Protein AF-A0A8H3YDI9-F1 (afdb_monomer_lite)

Foldseek 3Di:
DDDDDDDDDDDPPDPQDPVNVVVVVVVVLVVLVVQLVLLCVDPVSVVVLVCQVVVHDDAQWHADPSRWIWGFDDDPPDPHTDTATEGHPDPGLVVLLVVLLVVVCVVPVPDDDDLVRSLVSSCVVRVVHHDDVCSSVVSSVSSPVVVVVPD

Organism: NCBI:txid104408

Sequence (151 aa):
MNSAVTRTEGYFSGPYSQADVVSTVCSLAAEQHSWTEAYQNGQSTRDLLRRLLDGHKCDPYVLSEDGLLYAYVPEPDSDLEVSRLVPPEGRIRRQLLLDAKRQLRVSTSAVRLSVVELAKRMMDSLSANYWWIGMEKDILSMARQDDEVLS

Structure (mmCIF, N/CA/C/O backbone):
data_AF-A0A8H3YDI9-F1
#
_entry.id   AF-A0A8H3YDI9-F1
#
loop_
_atom_site.group_PDB
_atom_site.id
_atom_site.type_symbol
_atom_site.label_atom_id
_atom_site.label_alt_id
_atom_site.label_comp_id
_atom_site.label_asym_id
_atom_site.label_entity_id
_atom_site.label_seq_id
_atom_site.pdbx_PDB_ins_code
_atom_site.Cartn_x
_atom_site.Cartn_y
_atom_site.Cartn_z
_atom_site.occupancy
_atom_site.B_iso_or_equiv
_atom_site.auth_seq_id
_atom_site.auth_comp_id
_atom_site.auth_asym_id
_atom_site.auth_atom_id
_atom_site.pdbx_PDB_model_num
ATOM 1 N N . MET A 1 1 ? 5.626 29.641 51.960 1.00 39.66 1 MET A N 1
ATOM 2 C CA . MET A 1 1 ? 5.951 28.470 51.122 1.00 39.66 1 MET A CA 1
ATOM 3 C C . MET A 1 1 ? 5.064 28.533 49.893 1.00 39.66 1 MET A C 1
ATOM 5 O O . MET A 1 1 ? 3.889 28.252 50.024 1.00 39.66 1 MET A O 1
ATOM 9 N N . ASN A 1 2 ? 5.598 29.000 48.765 1.00 34.50 2 ASN A N 1
ATOM 10 C CA . ASN A 1 2 ? 4.950 28.980 47.451 1.00 34.50 2 ASN A CA 1
ATOM 11 C C . ASN A 1 2 ? 6.081 28.854 46.425 1.00 34.50 2 ASN A C 1
ATOM 13 O O . ASN A 1 2 ? 6.742 29.842 46.116 1.00 34.50 2 ASN A O 1
ATOM 17 N N . SER A 1 3 ? 6.346 27.632 45.966 1.00 36.91 3 SER A N 1
ATOM 18 C CA . SER A 1 3 ? 7.268 27.376 44.859 1.00 36.91 3 SER A CA 1
ATOM 19 C C . SER A 1 3 ? 6.440 27.286 43.585 1.00 36.91 3 SER A C 1
ATOM 21 O O . SER A 1 3 ? 5.763 26.288 43.348 1.00 36.91 3 SER A O 1
ATOM 23 N N . ALA A 1 4 ? 6.454 28.358 42.796 1.00 40.75 4 ALA A N 1
ATOM 24 C CA . ALA A 1 4 ? 5.913 28.355 41.447 1.00 40.75 4 ALA A CA 1
ATOM 25 C C . ALA A 1 4 ? 6.897 27.614 40.532 1.00 40.75 4 ALA A C 1
ATOM 27 O O . ALA A 1 4 ? 8.061 27.991 40.415 1.00 40.75 4 ALA A O 1
ATOM 28 N N . VAL A 1 5 ? 6.413 26.534 39.923 1.00 41.56 5 VAL A N 1
ATOM 29 C CA . VAL A 1 5 ? 7.115 25.740 38.913 1.00 41.56 5 VAL A CA 1
ATOM 30 C C . VAL A 1 5 ? 7.278 26.587 37.653 1.00 41.56 5 VAL A C 1
ATOM 32 O O . VAL A 1 5 ? 6.301 26.956 37.002 1.00 41.56 5 VAL A O 1
ATOM 35 N N . THR A 1 6 ? 8.522 26.906 37.314 1.00 44.97 6 THR A N 1
ATOM 36 C CA . THR A 1 6 ? 8.903 27.554 36.060 1.00 44.97 6 THR A CA 1
ATOM 37 C C . THR A 1 6 ? 8.713 26.568 34.910 1.00 44.97 6 THR A C 1
ATOM 39 O O . THR A 1 6 ? 9.401 25.553 34.816 1.00 44.97 6 THR A O 1
ATOM 42 N N . ARG A 1 7 ? 7.758 26.873 34.029 1.00 36.91 7 ARG A N 1
ATOM 43 C CA . ARG A 1 7 ? 7.497 26.169 32.771 1.00 36.91 7 ARG A CA 1
ATOM 44 C C . ARG A 1 7 ? 8.693 26.385 31.839 1.00 36.91 7 ARG A C 1
ATOM 46 O O . ARG A 1 7 ? 8.909 27.494 31.362 1.00 36.91 7 ARG A O 1
ATOM 53 N N . THR A 1 8 ? 9.501 25.352 31.631 1.00 42.88 8 THR A N 1
ATOM 54 C CA . THR A 1 8 ? 10.616 25.388 30.680 1.00 42.88 8 THR A CA 1
ATOM 55 C C . THR A 1 8 ? 10.063 25.101 29.286 1.00 42.88 8 THR A C 1
ATOM 57 O O . THR A 1 8 ? 9.750 23.960 28.958 1.00 42.88 8 THR A O 1
ATOM 60 N N . GLU A 1 9 ? 9.892 26.144 28.476 1.00 41.72 9 GLU A N 1
ATOM 61 C CA . GLU A 1 9 ? 9.706 25.997 27.034 1.00 41.72 9 GLU A CA 1
ATOM 62 C C . GLU A 1 9 ? 11.043 25.559 26.428 1.00 41.72 9 GLU A C 1
ATOM 64 O O . GLU A 1 9 ? 12.003 26.328 26.353 1.00 41.72 9 GLU A O 1
ATOM 69 N N . GLY A 1 10 ? 11.130 24.279 26.068 1.00 38.00 10 GLY A N 1
ATOM 70 C CA . GLY A 1 10 ? 12.260 23.728 25.334 1.00 38.00 10 GLY A CA 1
ATOM 71 C C . GLY A 1 10 ? 12.260 24.262 23.906 1.00 38.00 10 GLY A C 1
ATOM 72 O O . GLY A 1 10 ? 11.487 23.804 23.069 1.00 38.00 10 GLY A O 1
ATOM 73 N N . TYR A 1 11 ? 13.137 25.228 23.647 1.00 39.78 11 TYR A N 1
ATOM 74 C CA . TYR A 1 11 ? 13.528 25.667 22.311 1.00 39.78 11 TYR A CA 1
ATOM 75 C C . TYR A 1 11 ? 14.091 24.476 21.518 1.00 39.78 11 TYR A C 1
ATOM 77 O O . TYR A 1 11 ? 15.166 23.961 21.828 1.00 39.78 11 TYR A O 1
ATOM 85 N N . PHE A 1 12 ? 13.376 24.051 20.475 1.00 39.88 12 PHE A N 1
ATOM 86 C CA . PHE A 1 12 ? 13.925 23.193 19.427 1.00 39.88 12 PHE A CA 1
ATOM 87 C C . PHE A 1 12 ? 14.866 24.039 18.555 1.00 39.88 12 PHE A C 1
ATOM 89 O O . PHE A 1 12 ? 14.436 24.735 17.641 1.00 39.88 12 PHE A O 1
ATOM 96 N N . SER A 1 13 ? 16.162 23.996 18.861 1.00 45.03 13 SER A N 1
ATOM 97 C CA . SER A 1 13 ? 17.222 24.573 18.028 1.00 45.03 13 SER A CA 1
ATOM 98 C C . SER A 1 13 ? 17.696 23.534 17.009 1.00 45.03 13 SER A C 1
ATOM 100 O O . SER A 1 13 ? 18.638 22.785 17.253 1.00 45.03 13 SER A O 1
ATOM 102 N N . GLY A 1 14 ? 17.023 23.484 15.863 1.00 46.25 14 GLY A N 1
ATOM 103 C CA . GLY A 1 14 ? 17.451 22.790 14.645 1.00 46.25 14 GLY A CA 1
ATOM 104 C C . GLY A 1 14 ? 17.055 23.631 13.425 1.00 46.25 14 GLY A C 1
ATOM 105 O O . GLY A 1 14 ? 16.193 24.495 13.560 1.00 46.25 14 GLY A O 1
ATOM 106 N N . PRO A 1 15 ? 17.651 23.432 12.237 1.00 42.28 15 PRO A N 1
ATOM 107 C CA . PRO A 1 15 ? 17.488 24.335 11.088 1.00 42.28 15 PRO A CA 1
ATOM 108 C C . PRO A 1 15 ? 16.104 24.279 10.413 1.00 42.28 15 PRO A C 1
ATOM 110 O O . PRO A 1 15 ? 15.939 24.819 9.325 1.00 42.28 15 PRO A O 1
ATOM 113 N N . TYR A 1 16 ? 15.113 23.636 11.029 1.00 42.94 16 TYR A N 1
ATOM 114 C CA . TYR A 1 16 ? 13.756 23.566 10.505 1.00 42.94 16 TYR A CA 1
ATOM 115 C C . TYR A 1 16 ? 12.973 24.771 11.010 1.00 42.94 16 TYR A C 1
ATOM 117 O O . TYR A 1 16 ? 12.748 24.917 12.213 1.00 42.94 16 TYR A O 1
ATOM 125 N N . SER A 1 17 ? 12.575 25.652 10.092 1.00 48.41 17 SER A N 1
ATOM 126 C CA . SER A 1 17 ? 11.704 26.769 10.436 1.00 48.41 17 SER A CA 1
ATOM 127 C C . SER A 1 17 ? 10.403 26.215 11.011 1.00 48.41 17 SER A C 1
ATOM 129 O O . SER A 1 17 ? 9.881 25.201 10.548 1.00 48.41 17 SER A O 1
ATOM 131 N N . GLN A 1 18 ? 9.831 26.893 12.002 1.00 43.03 18 GLN A N 1
ATOM 132 C CA . GLN A 1 18 ? 8.515 26.552 12.548 1.00 43.03 18 GLN A CA 1
ATOM 133 C C . GLN A 1 18 ? 7.445 26.464 11.439 1.00 43.03 18 GLN A C 1
ATOM 135 O O . GLN A 1 18 ? 6.513 25.671 11.541 1.00 43.03 18 GLN A O 1
ATOM 140 N N . ALA A 1 19 ? 7.621 27.210 10.342 1.00 46.78 19 ALA A N 1
ATOM 141 C CA . ALA A 1 19 ? 6.793 27.122 9.142 1.00 46.78 19 ALA A CA 1
ATOM 142 C C . ALA A 1 19 ? 6.952 25.792 8.379 1.00 46.78 19 ALA A C 1
ATOM 144 O O . ALA A 1 19 ? 5.960 25.279 7.871 1.00 46.78 19 ALA A O 1
ATOM 145 N N . ASP A 1 20 ? 8.152 25.205 8.339 1.00 41.91 20 ASP A N 1
ATOM 146 C CA . ASP A 1 20 ? 8.407 23.916 7.680 1.00 41.91 20 ASP A CA 1
ATOM 147 C C . ASP A 1 20 ? 7.775 22.768 8.470 1.00 41.91 20 ASP A C 1
ATOM 149 O O . ASP A 1 20 ? 7.164 21.871 7.888 1.00 41.91 20 ASP A O 1
ATOM 153 N N . VAL A 1 21 ? 7.850 22.827 9.806 1.00 46.59 21 VAL A N 1
ATOM 154 C CA . VAL A 1 21 ? 7.200 21.851 10.695 1.00 46.59 21 VAL A CA 1
ATOM 155 C C . VAL A 1 21 ? 5.681 21.941 10.560 1.00 46.59 21 VAL A C 1
ATOM 157 O O . VAL A 1 21 ? 5.026 20.924 10.363 1.00 46.59 21 VAL A O 1
ATOM 160 N N . VAL A 1 22 ? 5.111 23.149 10.593 1.00 42.28 22 VAL A N 1
ATOM 161 C CA . VAL A 1 22 ? 3.660 23.351 10.441 1.00 42.28 22 VAL A CA 1
ATOM 162 C C . VAL A 1 22 ? 3.186 22.955 9.040 1.00 42.28 22 VAL A C 1
ATOM 164 O O . VAL A 1 22 ? 2.179 22.265 8.922 1.00 42.28 22 VAL A O 1
ATOM 167 N N . SER A 1 23 ? 3.923 23.309 7.984 1.00 44.66 23 SER A N 1
ATOM 168 C CA . SER A 1 23 ? 3.589 22.922 6.607 1.00 44.66 23 SER A CA 1
ATOM 169 C C . SER A 1 23 ? 3.623 21.405 6.419 1.00 44.66 23 SER A C 1
ATOM 171 O O . SER A 1 23 ? 2.720 20.852 5.797 1.00 44.66 23 SER A O 1
ATOM 173 N N . THR A 1 24 ? 4.627 20.733 6.988 1.00 44.69 24 THR A N 1
ATOM 174 C CA . THR A 1 24 ? 4.774 19.271 6.920 1.00 44.69 24 THR A CA 1
ATOM 175 C C . THR A 1 24 ? 3.669 18.566 7.711 1.00 44.69 24 THR A C 1
ATOM 177 O O . THR A 1 24 ? 3.046 17.629 7.217 1.00 44.69 24 THR A O 1
ATOM 180 N N . VAL A 1 25 ? 3.347 19.048 8.916 1.00 44.81 25 VAL A N 1
ATOM 181 C CA . VAL A 1 25 ? 2.255 18.497 9.737 1.00 44.81 25 VAL A CA 1
ATOM 182 C C . VAL A 1 25 ? 0.894 18.705 9.062 1.00 44.81 25 VAL A C 1
ATOM 184 O O . VAL A 1 25 ? 0.079 17.786 9.028 1.00 44.81 25 VAL A O 1
ATOM 187 N N . CYS A 1 26 ? 0.655 19.869 8.451 1.00 40.59 26 CYS A N 1
ATOM 188 C CA . CYS A 1 26 ? -0.569 20.128 7.694 1.00 40.59 26 CYS A CA 1
ATOM 189 C C . CYS A 1 26 ? -0.672 19.277 6.419 1.00 40.59 26 CYS A C 1
ATOM 191 O O . CYS A 1 26 ? -1.773 18.836 6.090 1.00 40.59 26 CYS A O 1
ATOM 193 N N . SER A 1 27 ? 0.435 19.008 5.714 1.00 52.81 27 SER A N 1
ATOM 194 C CA . SER A 1 27 ? 0.419 18.134 4.532 1.00 52.81 27 SER A CA 1
ATOM 195 C C . SER A 1 27 ? 0.164 16.672 4.896 1.00 52.81 27 SER A C 1
ATOM 197 O O . SER A 1 27 ? -0.636 16.019 4.233 1.00 52.81 27 SER A O 1
ATOM 199 N N . LEU A 1 28 ? 0.764 16.184 5.989 1.00 56.50 28 LEU A N 1
ATOM 200 C CA . LEU A 1 28 ? 0.517 14.835 6.511 1.00 56.50 28 LEU A CA 1
ATOM 201 C C . LEU A 1 28 ? -0.942 14.662 6.949 1.00 56.50 28 LEU A C 1
ATOM 203 O O . LEU A 1 28 ? -1.575 13.676 6.585 1.00 56.50 28 LEU A O 1
ATOM 207 N N . ALA A 1 29 ? -1.510 15.650 7.646 1.00 60.97 29 ALA A N 1
ATOM 208 C CA . ALA A 1 29 ? -2.913 15.623 8.055 1.00 60.97 29 ALA A CA 1
ATOM 209 C C . ALA A 1 29 ? -3.882 15.673 6.858 1.00 60.97 29 ALA A C 1
ATOM 211 O O . ALA A 1 29 ? -4.911 14.997 6.867 1.00 60.97 29 ALA A O 1
ATOM 212 N N . ALA A 1 30 ? -3.562 16.443 5.812 1.00 61.00 30 ALA A N 1
ATOM 213 C CA . ALA A 1 30 ? -4.379 16.521 4.601 1.00 61.00 30 ALA A CA 1
ATOM 214 C C . ALA A 1 30 ? -4.340 15.218 3.785 1.00 61.00 30 ALA A C 1
ATOM 216 O O . ALA A 1 30 ? -5.376 14.760 3.295 1.00 61.00 30 ALA A O 1
ATOM 217 N N . GLU A 1 31 ? -3.167 14.592 3.662 1.00 67.19 31 GLU A N 1
ATOM 218 C CA . GLU A 1 31 ? -3.040 13.278 3.029 1.00 67.19 31 GLU A CA 1
ATOM 219 C C . GLU A 1 31 ? -3.762 12.203 3.840 1.00 67.19 31 GLU A C 1
ATOM 221 O O . GLU A 1 31 ? -4.550 11.447 3.275 1.00 67.19 31 GLU A O 1
ATOM 226 N N . GLN A 1 32 ? -3.598 12.191 5.161 1.00 70.12 32 GLN A N 1
ATOM 227 C CA . GLN A 1 32 ? -4.321 11.282 6.047 1.00 70.12 32 GLN A CA 1
ATOM 228 C C . GLN A 1 32 ? -5.840 11.446 5.908 1.00 70.12 32 GLN A C 1
ATOM 230 O O . GLN A 1 32 ? -6.549 10.454 5.764 1.00 70.12 32 GLN A O 1
ATOM 235 N N . HIS A 1 33 ? -6.346 12.682 5.863 1.00 74.50 33 HIS A N 1
ATOM 236 C CA . HIS A 1 33 ? -7.771 12.942 5.660 1.00 74.50 33 HIS A CA 1
ATOM 237 C C . HIS A 1 33 ? -8.270 12.396 4.314 1.00 74.50 33 HIS A C 1
ATOM 239 O O . HIS A 1 33 ? -9.273 11.686 4.270 1.00 74.50 33 HIS A O 1
ATOM 245 N N . SER A 1 34 ? -7.521 12.640 3.234 1.00 77.88 34 SER A N 1
ATOM 246 C CA . SER A 1 34 ? -7.811 12.112 1.893 1.00 77.88 34 SER A CA 1
ATOM 247 C C . SER A 1 34 ? -7.856 10.578 1.863 1.00 77.88 34 SER A C 1
ATOM 249 O O . SER A 1 34 ? -8.714 9.983 1.207 1.00 77.88 34 SER A O 1
ATOM 251 N N . TRP A 1 35 ? -6.968 9.913 2.607 1.00 80.88 35 TRP A N 1
ATOM 252 C CA . TRP A 1 35 ? -6.962 8.454 2.728 1.00 80.88 35 TRP A CA 1
ATOM 253 C C . TRP A 1 35 ? -8.171 7.942 3.508 1.00 80.88 35 TRP A C 1
ATOM 255 O O . TRP A 1 35 ? -8.843 7.015 3.050 1.00 80.88 35 TRP A O 1
ATOM 265 N N . THR A 1 36 ? -8.488 8.573 4.639 1.00 77.62 36 THR A N 1
ATOM 266 C CA . THR A 1 36 ? -9.642 8.213 5.467 1.00 77.62 36 THR A CA 1
ATOM 267 C C . THR A 1 36 ? -10.957 8.377 4.708 1.00 77.62 36 THR A C 1
ATOM 269 O O . THR A 1 36 ? -11.803 7.482 4.747 1.00 77.62 36 THR A O 1
ATOM 272 N N . GLU A 1 37 ? -11.120 9.463 3.949 1.00 81.38 37 GLU A N 1
ATOM 273 C CA . GLU A 1 37 ? -12.273 9.648 3.059 1.00 81.38 37 GLU A CA 1
ATOM 274 C C . GLU A 1 37 ? -12.321 8.583 1.956 1.00 81.38 37 GLU A C 1
ATOM 276 O O . GLU A 1 37 ? -13.372 7.996 1.683 1.00 81.38 37 GLU A O 1
ATOM 281 N N . ALA A 1 38 ? -11.184 8.283 1.327 1.00 79.88 38 ALA A N 1
ATOM 282 C CA . ALA A 1 38 ? -11.124 7.296 0.259 1.00 79.88 38 ALA A CA 1
ATOM 283 C C . ALA A 1 38 ? -11.479 5.879 0.736 1.00 79.88 38 ALA A C 1
ATOM 285 O O . ALA A 1 38 ? -12.123 5.138 -0.012 1.00 79.88 38 ALA A O 1
ATOM 286 N N . TYR A 1 39 ? -11.144 5.502 1.976 1.00 81.25 39 TYR A N 1
ATOM 287 C CA . TYR A 1 39 ? -11.580 4.218 2.532 1.00 81.25 39 TYR A CA 1
ATOM 288 C C . TYR A 1 39 ? -13.103 4.084 2.597 1.00 81.25 39 TYR A C 1
ATOM 290 O O . TYR A 1 39 ? -13.629 2.993 2.384 1.00 81.25 39 TYR A O 1
ATOM 298 N N . GLN A 1 40 ? -13.821 5.179 2.858 1.00 74.25 40 GLN A N 1
ATOM 299 C CA . GLN A 1 40 ? -15.284 5.169 2.955 1.00 74.25 40 GLN A CA 1
ATOM 300 C C . GLN A 1 40 ? -15.969 5.006 1.593 1.00 74.25 40 GLN A C 1
ATOM 302 O O . GLN A 1 40 ? -17.124 4.577 1.534 1.00 74.25 40 GLN A O 1
ATOM 307 N N . ASN A 1 41 ? -15.258 5.323 0.509 1.00 77.31 41 ASN A N 1
ATOM 308 C CA . ASN A 1 41 ? -15.751 5.212 -0.862 1.00 77.31 41 ASN A CA 1
ATOM 309 C C . ASN A 1 41 ? -15.537 3.813 -1.468 1.00 77.31 41 ASN A C 1
ATOM 311 O O . ASN A 1 41 ? -16.203 3.462 -2.442 1.00 77.31 41 ASN A O 1
ATOM 315 N N . GLY A 1 42 ? -14.635 3.002 -0.907 1.00 71.88 42 GLY A N 1
ATOM 316 C CA . GLY A 1 42 ? -14.433 1.612 -1.315 1.00 71.88 42 GLY A CA 1
ATOM 317 C C . GLY A 1 42 ? -15.357 0.671 -0.547 1.00 71.88 42 GLY A C 1
ATOM 318 O O . GLY A 1 42 ? -15.208 0.534 0.662 1.00 71.88 42 GLY A O 1
ATOM 319 N N . GLN A 1 43 ? -16.285 -0.011 -1.228 1.00 70.12 43 GLN A N 1
ATOM 320 C CA . GLN A 1 43 ? -17.262 -0.893 -0.569 1.00 70.12 43 GLN A CA 1
ATOM 321 C C . GLN A 1 43 ? -16.585 -1.967 0.303 1.00 70.12 43 GLN A C 1
ATOM 323 O O . GLN A 1 43 ? -16.927 -2.116 1.474 1.00 70.12 43 GLN A O 1
ATOM 328 N N . SER A 1 44 ? -15.574 -2.654 -0.239 1.00 74.12 44 SER A N 1
ATOM 329 C CA . SER A 1 44 ? -14.822 -3.700 0.466 1.00 74.12 44 SER A CA 1
ATOM 330 C C . SER A 1 44 ? -14.109 -3.164 1.711 1.00 74.12 44 SER A C 1
ATOM 332 O O . SER A 1 44 ? -14.137 -3.788 2.771 1.00 74.12 44 SER A O 1
ATOM 334 N N . THR A 1 45 ? -13.497 -1.981 1.607 1.00 77.62 45 THR A N 1
ATOM 335 C CA . THR A 1 45 ? -12.764 -1.375 2.723 1.00 77.62 45 THR A CA 1
ATOM 336 C C . THR A 1 45 ? -13.701 -0.791 3.773 1.00 77.62 45 THR A C 1
ATOM 338 O O . THR A 1 45 ? -13.416 -0.880 4.962 1.00 77.62 45 THR A O 1
ATOM 341 N N . ARG A 1 46 ? -14.854 -0.260 3.363 1.00 79.25 46 ARG A N 1
ATOM 342 C CA . ARG A 1 46 ? -15.884 0.257 4.267 1.00 79.25 46 ARG A CA 1
ATOM 343 C C . ARG A 1 46 ? -16.462 -0.835 5.160 1.00 79.25 46 ARG A C 1
ATOM 345 O O . ARG A 1 46 ? -16.617 -0.619 6.360 1.00 79.25 46 ARG A O 1
ATOM 352 N N . ASP A 1 47 ? -16.761 -2.002 4.593 1.00 81.44 47 ASP A N 1
ATOM 353 C CA . ASP A 1 47 ? -17.271 -3.138 5.363 1.00 81.44 47 ASP A CA 1
ATOM 354 C C . ASP A 1 47 ? -16.230 -3.670 6.357 1.00 81.44 47 ASP A C 1
ATOM 356 O O . ASP A 1 47 ? -16.572 -3.968 7.503 1.00 81.44 47 ASP A O 1
ATOM 360 N N . LEU A 1 48 ? -14.957 -3.715 5.955 1.00 83.69 48 LEU A N 1
ATOM 361 C CA . LEU A 1 48 ? -13.846 -4.052 6.844 1.00 83.69 48 LEU A CA 1
ATOM 362 C C . LEU A 1 48 ? -13.695 -3.034 7.985 1.00 83.69 48 LEU A C 1
ATOM 364 O O . LEU A 1 48 ? -13.626 -3.429 9.147 1.00 83.69 48 LEU A O 1
ATOM 368 N N . LEU A 1 49 ? -13.697 -1.736 7.670 1.00 82.62 49 LEU A N 1
ATOM 369 C CA . LEU A 1 49 ? -13.589 -0.671 8.668 1.00 82.62 49 LEU A CA 1
ATOM 370 C C . LEU A 1 49 ? -14.730 -0.716 9.677 1.00 82.62 49 LEU A C 1
ATOM 372 O O . LEU A 1 49 ? -14.479 -0.613 10.872 1.00 82.62 49 LEU A O 1
ATOM 376 N N . ARG A 1 50 ? -15.972 -0.914 9.220 1.00 83.38 50 ARG A N 1
ATOM 377 C CA . ARG A 1 50 ? -17.124 -1.048 10.117 1.00 83.38 50 ARG A CA 1
ATOM 378 C C . ARG A 1 50 ? -16.919 -2.194 11.105 1.00 83.38 50 ARG A C 1
ATOM 380 O O . ARG A 1 50 ? -17.064 -1.992 12.300 1.00 83.38 50 ARG A O 1
ATOM 387 N N . ARG A 1 51 ? -16.506 -3.369 10.621 1.00 82.81 51 ARG A N 1
ATOM 388 C CA . ARG A 1 51 ? -16.246 -4.526 11.490 1.00 82.81 51 ARG A CA 1
ATOM 389 C C . ARG A 1 51 ? -15.142 -4.248 12.512 1.00 82.81 51 ARG A C 1
ATOM 391 O O . ARG A 1 51 ? -15.294 -4.627 13.668 1.00 82.81 51 ARG A O 1
ATOM 398 N N . LEU A 1 52 ? -14.059 -3.589 12.098 1.00 84.81 52 LEU A N 1
ATOM 399 C CA . LEU A 1 52 ? -12.966 -3.202 12.994 1.00 84.81 52 LEU A CA 1
ATOM 400 C C . LEU A 1 52 ? -13.429 -2.194 14.058 1.00 84.81 52 LEU A C 1
ATOM 402 O O . LEU A 1 52 ? -13.100 -2.356 15.230 1.00 84.81 52 LEU A O 1
ATOM 406 N N . LEU A 1 53 ? -14.234 -1.201 13.670 1.00 82.94 53 LEU A N 1
ATOM 407 C CA . LEU A 1 53 ? -14.819 -0.212 14.583 1.00 82.94 53 LEU A CA 1
ATOM 408 C C . LEU A 1 53 ? -15.812 -0.838 15.572 1.00 82.94 53 LEU A C 1
ATOM 410 O O . LEU A 1 53 ? -15.862 -0.427 16.728 1.00 82.94 53 LEU A O 1
ATOM 414 N N . ASP A 1 54 ? -16.539 -1.870 15.148 1.00 84.19 54 ASP A N 1
ATOM 415 C CA . ASP A 1 54 ? -17.434 -2.666 15.997 1.00 84.19 54 ASP A CA 1
ATOM 416 C C . ASP A 1 54 ? -16.662 -3.634 16.931 1.00 84.19 54 ASP A C 1
ATOM 418 O O . ASP A 1 54 ? -17.264 -4.407 17.678 1.00 84.19 54 ASP A O 1
ATOM 422 N N . GLY A 1 55 ? -15.323 -3.612 16.904 1.00 78.69 55 GLY A N 1
ATOM 423 C CA . GLY A 1 55 ? -14.455 -4.420 17.765 1.00 78.69 55 GLY A CA 1
ATOM 424 C C . GLY A 1 55 ? -14.239 -5.856 17.282 1.00 78.69 55 GLY A C 1
ATOM 425 O O . GLY A 1 55 ? -13.704 -6.686 18.023 1.00 78.69 55 GLY A O 1
ATOM 426 N N . HIS A 1 56 ? -14.635 -6.188 16.049 1.00 82.19 56 HIS A N 1
ATOM 427 C CA . HIS A 1 56 ? -14.364 -7.505 15.485 1.00 82.19 56 HIS A CA 1
ATOM 428 C C . HIS A 1 56 ? -12.898 -7.637 15.072 1.00 82.19 56 HIS A C 1
ATOM 430 O O . HIS A 1 56 ? -12.375 -6.831 14.302 1.00 82.19 56 HIS A O 1
ATOM 436 N N . LYS A 1 57 ? -12.267 -8.741 15.484 1.00 80.12 57 LYS A N 1
ATOM 437 C CA . LYS A 1 57 ? -10.977 -9.157 14.926 1.00 80.12 57 LYS A CA 1
ATOM 438 C C . LYS A 1 57 ? -11.134 -9.475 13.442 1.00 80.12 57 LYS A C 1
ATOM 440 O O . LYS A 1 57 ? -12.007 -10.261 13.062 1.00 80.12 57 LYS A O 1
ATOM 445 N N . CYS A 1 58 ? -10.299 -8.852 12.619 1.00 81.44 58 CYS A N 1
ATOM 446 C CA . CYS A 1 58 ? -10.309 -9.016 11.171 1.00 81.44 58 CYS A CA 1
ATOM 447 C C . CYS A 1 58 ? -8.885 -9.253 10.665 1.00 81.44 58 CYS A C 1
ATOM 449 O O . CYS A 1 58 ? -8.379 -8.444 9.900 1.00 81.44 58 CYS A O 1
ATOM 451 N N . ASP A 1 59 ? -8.241 -10.340 11.089 1.00 82.81 59 ASP A N 1
ATOM 452 C CA . ASP A 1 59 ? -6.860 -10.645 10.695 1.00 82.81 59 ASP A CA 1
ATOM 453 C C . ASP A 1 59 ? -6.723 -10.732 9.155 1.00 82.81 59 ASP A C 1
ATOM 455 O O . ASP A 1 59 ? -7.602 -11.300 8.494 1.00 82.81 59 ASP A O 1
ATOM 459 N N . PRO A 1 60 ? -5.661 -10.160 8.553 1.00 87.19 60 PRO A N 1
ATOM 460 C CA . PRO A 1 60 ? -4.485 -9.555 9.195 1.00 87.19 60 PRO A CA 1
ATOM 461 C C . PRO A 1 60 ? -4.629 -8.059 9.550 1.00 87.19 60 PRO A C 1
ATOM 463 O O . PRO A 1 60 ? -3.633 -7.393 9.825 1.00 87.19 60 PRO A O 1
ATOM 466 N N . TYR A 1 61 ? -5.829 -7.489 9.477 1.00 90.00 61 TYR A N 1
ATOM 467 C CA . TYR A 1 61 ? -6.047 -6.047 9.514 1.00 90.00 61 TYR A CA 1
ATOM 468 C C . TYR A 1 61 ? -6.202 -5.465 10.919 1.00 90.00 61 TYR A C 1
ATOM 470 O O . TYR A 1 61 ? -6.891 -6.016 11.778 1.00 90.00 61 TYR A O 1
ATOM 478 N N . VAL A 1 62 ? -5.651 -4.266 11.096 1.00 89.12 62 VAL A N 1
ATOM 479 C CA . VAL A 1 62 ? -5.826 -3.424 12.281 1.00 89.12 62 VAL A CA 1
ATOM 480 C C . VAL A 1 62 ? -6.094 -1.980 11.862 1.00 89.12 62 VAL A C 1
ATOM 482 O O . VAL A 1 62 ? -5.535 -1.487 10.881 1.00 89.12 62 VAL A O 1
ATOM 485 N N . LEU A 1 63 ? -6.967 -1.299 12.600 1.00 87.19 63 LEU A N 1
ATOM 486 C CA . LEU A 1 63 ? -7.241 0.123 12.424 1.00 87.19 63 LEU A CA 1
ATOM 487 C C . LEU A 1 63 ? -6.451 0.912 13.471 1.00 87.19 63 LEU A C 1
ATOM 489 O O . LEU A 1 63 ? -6.585 0.637 14.663 1.00 87.19 63 LEU A O 1
ATOM 493 N N . SER A 1 64 ? -5.625 1.865 13.038 1.00 85.38 64 SER A N 1
ATOM 494 C CA . SER A 1 64 ? -4.920 2.761 13.958 1.00 8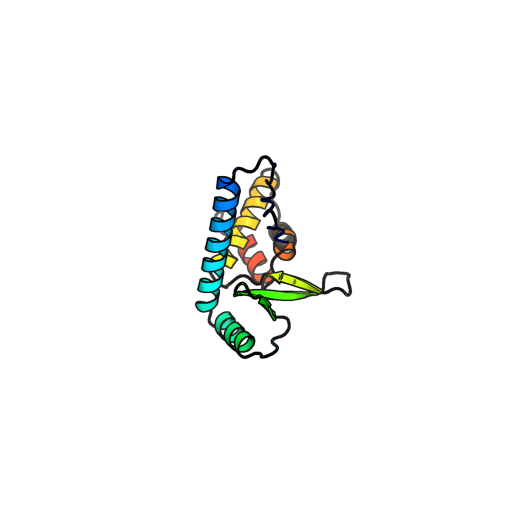5.38 64 SER A CA 1
ATOM 495 C C . SER A 1 64 ? -5.854 3.833 14.529 1.00 85.38 64 SER A C 1
ATOM 497 O O . SER A 1 64 ? -6.904 4.128 13.955 1.00 85.38 64 SER A O 1
ATOM 499 N N . GLU A 1 65 ? -5.445 4.467 1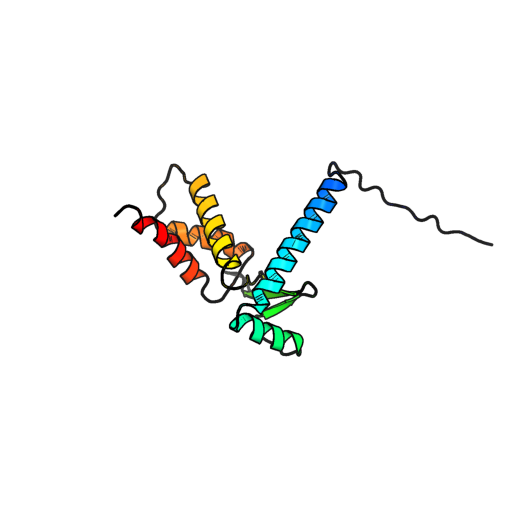5.631 1.00 80.12 65 GLU A N 1
ATOM 500 C CA . GLU A 1 65 ? -6.167 5.605 16.234 1.00 80.12 65 GLU A CA 1
ATOM 501 C C . GLU A 1 65 ? -6.343 6.772 15.246 1.00 80.12 65 GLU A C 1
ATOM 503 O O . GLU A 1 65 ? -7.354 7.468 15.253 1.00 80.12 65 GLU A O 1
ATOM 508 N N . ASP A 1 66 ? -5.389 6.904 14.327 1.00 79.19 66 ASP A N 1
ATOM 509 C CA . ASP A 1 66 ? -5.357 7.879 13.238 1.00 79.19 66 ASP A CA 1
ATOM 510 C C . ASP A 1 66 ? -6.320 7.562 12.074 1.00 79.19 66 ASP A C 1
ATOM 512 O O . ASP A 1 66 ? -6.379 8.303 11.088 1.00 79.19 66 ASP A O 1
ATOM 516 N N . GLY A 1 67 ? -7.075 6.461 12.156 1.00 80.44 67 GLY A N 1
ATOM 517 C CA . GLY A 1 67 ? -8.039 6.042 11.135 1.00 80.44 67 GLY A CA 1
ATOM 518 C C . GLY A 1 67 ? -7.407 5.389 9.902 1.00 80.44 67 GLY A C 1
ATOM 519 O O . GLY A 1 67 ? -8.079 5.216 8.883 1.00 80.44 67 GLY A O 1
ATOM 520 N N . LEU A 1 68 ? -6.127 5.015 9.980 1.00 86.75 68 LEU A N 1
ATOM 521 C CA . LEU A 1 68 ? -5.410 4.339 8.906 1.00 86.75 68 LEU A CA 1
ATOM 522 C C . LEU A 1 68 ? -5.470 2.820 9.079 1.00 86.75 68 LEU A C 1
ATOM 524 O O . LEU A 1 68 ? -5.308 2.285 10.175 1.00 86.75 68 LEU A O 1
ATOM 528 N N . LEU A 1 69 ? -5.693 2.120 7.969 1.00 90.25 69 LEU A N 1
ATOM 529 C CA . LEU A 1 69 ? -5.754 0.668 7.941 1.00 90.25 69 LEU A CA 1
ATOM 530 C C . LEU A 1 69 ? -4.355 0.084 7.733 1.00 90.25 69 LEU A C 1
ATOM 532 O O . LEU A 1 69 ? -3.693 0.401 6.747 1.00 90.25 69 LEU A O 1
ATOM 536 N N . TYR A 1 70 ? -3.937 -0.810 8.620 1.00 91.56 70 TYR A N 1
ATOM 537 C CA . TYR A 1 70 ? -2.698 -1.573 8.503 1.00 91.56 70 TYR A CA 1
ATOM 538 C C . TYR A 1 70 ? -3.003 -3.066 8.391 1.00 91.56 70 TYR A C 1
ATOM 540 O O . TYR A 1 70 ? -4.058 -3.528 8.823 1.00 91.56 70 TYR A O 1
ATOM 548 N N . ALA A 1 71 ? -2.073 -3.819 7.815 1.00 91.50 71 ALA A N 1
ATOM 549 C CA . ALA A 1 71 ? -2.071 -5.274 7.814 1.00 91.50 71 ALA A CA 1
ATOM 550 C C . ALA A 1 71 ? -0.759 -5.784 8.413 1.00 91.50 71 ALA A C 1
ATOM 552 O O . ALA A 1 71 ? 0.308 -5.289 8.046 1.00 91.50 71 ALA A O 1
ATOM 553 N N . TYR A 1 72 ? -0.835 -6.771 9.302 1.00 89.56 72 TYR A N 1
ATOM 554 C CA . TYR A 1 72 ? 0.332 -7.529 9.746 1.00 89.56 72 TYR A CA 1
ATOM 555 C C . TYR A 1 72 ? 0.669 -8.573 8.689 1.00 89.56 72 TYR A C 1
ATOM 557 O O . TYR A 1 72 ? -0.126 -9.463 8.392 1.00 89.56 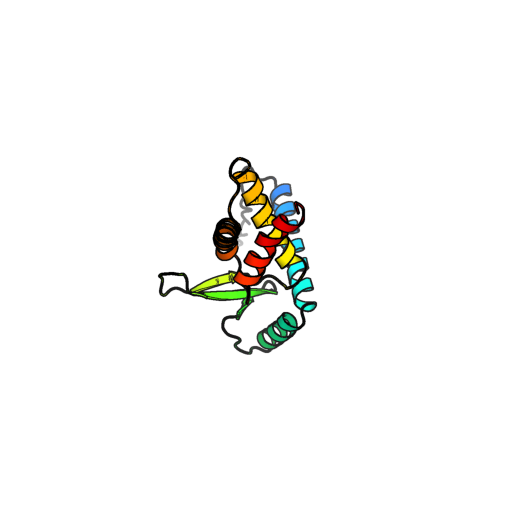72 TYR A O 1
ATOM 565 N N . VAL A 1 73 ? 1.826 -8.408 8.059 1.00 86.88 73 VAL A N 1
ATOM 566 C CA . VAL A 1 73 ? 2.287 -9.281 6.982 1.00 86.88 73 VAL A CA 1
ATOM 567 C C . VAL A 1 73 ? 3.584 -9.939 7.440 1.00 86.88 73 VAL A C 1
ATOM 569 O O . VAL A 1 73 ? 4.454 -9.223 7.941 1.00 86.88 73 VAL A O 1
ATOM 572 N N . PRO A 1 74 ? 3.749 -11.260 7.264 1.00 85.19 74 PRO A N 1
ATOM 573 C CA . PRO A 1 74 ? 5.019 -11.921 7.529 1.00 85.19 74 PRO A CA 1
ATOM 574 C C . PRO A 1 74 ? 6.140 -11.272 6.720 1.00 85.19 74 PRO A C 1
ATOM 576 O O . PRO A 1 74 ? 5.986 -11.006 5.522 1.00 85.19 74 PRO A O 1
ATOM 579 N N . GLU A 1 75 ? 7.265 -11.004 7.368 1.00 80.81 75 GLU A N 1
ATOM 580 C CA . GLU A 1 75 ? 8.464 -10.579 6.668 1.00 80.81 75 GLU A CA 1
ATOM 581 C C . GLU A 1 75 ? 9.087 -11.798 5.959 1.00 80.81 75 GLU A C 1
ATOM 583 O O . GLU A 1 75 ? 9.182 -12.877 6.549 1.00 80.81 75 GLU A O 1
ATOM 588 N N . PRO A 1 76 ? 9.472 -11.680 4.676 1.00 73.88 76 PRO A N 1
ATOM 589 C CA . PRO A 1 76 ? 10.133 -12.779 3.987 1.00 73.88 76 PRO A CA 1
ATOM 590 C C . PRO A 1 76 ? 11.411 -13.173 4.737 1.00 73.88 76 PRO A C 1
ATOM 592 O O . PRO A 1 76 ? 12.201 -12.313 5.118 1.00 73.88 76 PRO A O 1
ATOM 595 N N . ASP A 1 77 ? 11.593 -14.479 4.937 1.00 78.69 77 ASP A N 1
ATOM 596 C CA . ASP A 1 77 ? 12.736 -15.082 5.639 1.00 78.69 77 ASP A CA 1
ATOM 597 C C . ASP A 1 77 ? 12.833 -14.768 7.148 1.00 78.69 77 ASP A C 1
ATOM 599 O O . ASP A 1 77 ? 13.903 -14.893 7.747 1.00 78.69 77 ASP A O 1
ATOM 603 N N . SER A 1 78 ? 11.716 -14.401 7.783 1.00 78.50 78 SER A N 1
ATOM 604 C CA . SER A 1 78 ? 11.646 -14.075 9.209 1.00 78.50 78 SER A CA 1
ATOM 605 C C . SER A 1 78 ? 10.355 -14.606 9.842 1.00 78.50 78 SER A C 1
ATOM 607 O O . SER A 1 78 ? 9.309 -14.658 9.201 1.00 78.50 78 SER A O 1
ATOM 609 N N . ASP A 1 79 ? 10.415 -14.969 11.127 1.00 81.00 79 ASP A N 1
ATOM 610 C CA . ASP A 1 79 ? 9.225 -15.304 11.930 1.00 81.00 79 ASP A CA 1
ATOM 611 C C . ASP A 1 79 ? 8.499 -14.040 12.444 1.00 81.00 79 ASP A C 1
ATOM 613 O O . ASP A 1 79 ? 7.558 -14.124 13.235 1.00 81.00 79 ASP A O 1
ATOM 617 N N . LEU A 1 80 ? 8.962 -12.851 12.041 1.00 82.62 80 LEU A N 1
ATOM 618 C CA . LEU A 1 80 ? 8.388 -11.571 12.439 1.00 82.62 80 LEU A CA 1
ATOM 619 C C . LEU A 1 80 ? 7.285 -11.130 11.476 1.00 82.62 80 LEU A C 1
ATOM 621 O O . LEU A 1 80 ? 7.389 -11.264 10.257 1.00 82.62 80 LEU A O 1
ATOM 625 N N . GLU A 1 81 ? 6.247 -10.519 12.038 1.00 85.44 81 GLU A N 1
ATOM 626 C CA . GLU A 1 81 ? 5.237 -9.796 11.274 1.00 85.44 81 GLU A CA 1
ATOM 627 C C . GLU A 1 81 ? 5.542 -8.300 11.291 1.00 85.44 81 GLU A C 1
ATOM 629 O O . GLU A 1 81 ? 5.839 -7.708 12.332 1.00 85.44 81 GLU A O 1
ATOM 634 N N . VAL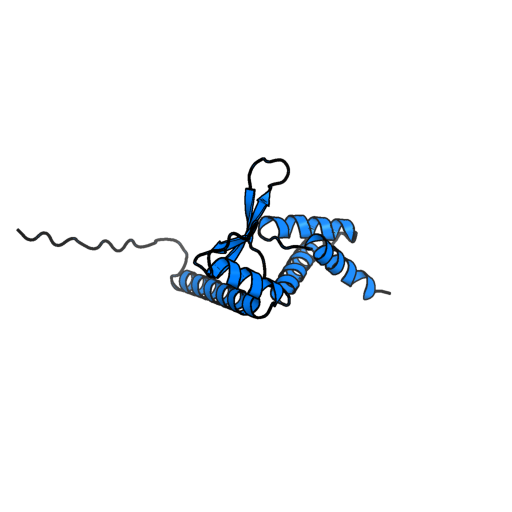 A 1 82 ? 5.427 -7.671 10.126 1.00 87.81 82 VAL A N 1
ATOM 635 C CA . VAL A 1 82 ? 5.580 -6.228 9.954 1.00 87.81 82 VAL A CA 1
ATOM 636 C C . VAL A 1 82 ? 4.240 -5.607 9.593 1.00 87.81 82 VAL A C 1
ATOM 638 O O . VAL A 1 82 ? 3.509 -6.101 8.733 1.00 87.81 82 VAL A O 1
ATOM 641 N N . SER A 1 83 ? 3.906 -4.493 10.242 1.00 89.94 83 SER A N 1
ATOM 642 C CA . SER A 1 83 ? 2.714 -3.724 9.895 1.00 89.94 83 SER A CA 1
ATOM 643 C C . SER A 1 83 ? 2.964 -2.935 8.611 1.00 89.94 83 SER A C 1
ATOM 645 O O . SER A 1 83 ? 3.834 -2.061 8.569 1.00 89.94 83 SER A O 1
ATOM 647 N N . ARG A 1 84 ? 2.182 -3.210 7.570 1.00 92.69 84 ARG A N 1
ATOM 648 C CA . ARG A 1 84 ? 2.189 -2.474 6.300 1.00 92.69 84 ARG A CA 1
ATOM 649 C C . ARG A 1 84 ? 0.908 -1.668 6.169 1.00 92.69 84 ARG A C 1
ATOM 651 O O . ARG A 1 84 ? -0.168 -2.150 6.520 1.00 92.69 84 ARG A O 1
ATOM 658 N N . LEU A 1 85 ? 1.012 -0.453 5.645 1.00 92.25 85 LEU A N 1
ATOM 659 C CA . LEU A 1 85 ? -0.152 0.394 5.421 1.00 92.25 85 LEU A CA 1
ATOM 660 C C . LEU A 1 85 ? -0.976 -0.154 4.246 1.00 92.25 85 LEU A C 1
ATOM 662 O O . LEU A 1 85 ? -0.428 -0.511 3.202 1.00 92.25 85 LEU A O 1
ATOM 666 N N . VAL A 1 86 ? -2.296 -0.210 4.397 1.00 92.06 86 VAL A N 1
ATOM 667 C CA . VAL A 1 86 ? -3.207 -0.756 3.386 1.00 92.06 86 VAL A CA 1
ATOM 668 C C . VAL A 1 86 ? -3.861 0.387 2.630 1.00 92.06 86 VAL A C 1
ATOM 670 O O . VAL A 1 86 ? -4.863 0.909 3.096 1.00 92.06 86 VAL A O 1
ATOM 673 N N . PRO A 1 87 ? -3.365 0.794 1.452 1.00 91.19 87 PRO A N 1
ATOM 674 C CA . PRO A 1 87 ? -3.920 1.945 0.755 1.00 91.19 87 PRO A CA 1
ATOM 675 C C . PRO A 1 87 ? -5.383 1.723 0.322 1.00 91.19 87 PRO A C 1
ATOM 677 O O . PRO A 1 87 ? -5.741 0.609 -0.094 1.00 91.19 87 PRO A O 1
ATOM 680 N N . PRO A 1 88 ? -6.229 2.773 0.341 1.00 87.56 88 PRO A N 1
ATOM 681 C CA . PRO A 1 88 ? -7.583 2.721 -0.201 1.00 87.56 88 PRO A CA 1
ATOM 682 C C . PRO A 1 88 ? -7.598 2.361 -1.690 1.00 87.56 88 PRO A C 1
ATOM 684 O O . PRO A 1 88 ? -6.727 2.772 -2.463 1.00 87.56 88 PRO A O 1
ATOM 687 N N . GLU A 1 89 ? -8.622 1.618 -2.110 1.00 86.19 89 GLU A N 1
ATOM 688 C CA . GLU A 1 89 ? -8.844 1.307 -3.523 1.00 86.19 89 GLU A CA 1
ATOM 689 C C . GLU A 1 89 ? -9.080 2.563 -4.373 1.00 86.19 89 GLU A C 1
ATOM 691 O O . GLU A 1 89 ? -9.509 3.614 -3.898 1.00 86.19 89 GLU A O 1
ATOM 696 N N . GLY A 1 90 ? -8.796 2.451 -5.673 1.00 86.06 90 GLY A N 1
ATOM 697 C CA . GLY A 1 90 ? -9.031 3.527 -6.630 1.00 86.06 90 GLY A CA 1
ATOM 698 C C . GLY A 1 90 ? -7.849 4.487 -6.762 1.00 86.06 90 GLY A C 1
ATOM 699 O O . GLY A 1 90 ? -6.751 4.081 -7.150 1.00 86.06 90 GLY A O 1
ATOM 700 N N . ARG A 1 91 ? -8.092 5.784 -6.530 1.00 87.44 91 ARG A N 1
ATOM 701 C CA . ARG A 1 91 ? -7.153 6.859 -6.901 1.00 87.44 91 ARG A CA 1
ATOM 702 C C . ARG A 1 91 ? -5.809 6.741 -6.184 1.00 87.44 91 ARG A C 1
ATOM 704 O O . ARG A 1 91 ? -4.785 6.931 -6.831 1.00 87.44 91 ARG A O 1
ATOM 711 N N . ILE A 1 92 ? -5.809 6.414 -4.893 1.00 88.25 92 ILE A N 1
ATOM 712 C CA . ILE A 1 92 ? -4.585 6.379 -4.082 1.00 88.25 92 ILE A CA 1
ATOM 713 C C . ILE A 1 92 ? -3.675 5.229 -4.517 1.00 88.25 92 ILE A C 1
ATOM 715 O O . ILE A 1 92 ? -2.535 5.484 -4.895 1.00 88.25 92 ILE A O 1
ATOM 719 N N . ARG A 1 93 ? -4.183 3.988 -4.588 1.00 90.75 93 ARG A N 1
ATOM 720 C CA . ARG A 1 93 ? -3.413 2.852 -5.139 1.00 90.75 93 ARG A CA 1
ATOM 721 C C . ARG A 1 93 ? -2.873 3.142 -6.538 1.00 90.75 93 ARG A C 1
ATOM 723 O O . ARG A 1 93 ? -1.700 2.900 -6.802 1.00 90.75 93 ARG A O 1
ATOM 730 N N . ARG A 1 94 ? -3.699 3.706 -7.430 1.00 90.19 94 ARG A N 1
ATOM 731 C CA . ARG A 1 94 ? -3.258 4.070 -8.787 1.00 90.19 94 ARG A CA 1
ATOM 732 C C . ARG A 1 94 ? -2.115 5.086 -8.761 1.00 90.19 94 ARG A C 1
ATOM 734 O O . ARG A 1 94 ? -1.171 4.935 -9.529 1.00 90.19 94 ARG A O 1
ATOM 741 N N . GLN A 1 95 ? -2.199 6.097 -7.900 1.00 90.88 95 GLN A N 1
ATOM 742 C CA . GLN A 1 95 ? -1.166 7.120 -7.769 1.00 90.88 95 GLN A CA 1
ATOM 743 C C . GLN A 1 95 ? 0.153 6.519 -7.262 1.00 90.88 95 GLN A C 1
ATOM 745 O O . GLN A 1 95 ? 1.178 6.713 -7.906 1.00 90.88 95 GLN A O 1
ATOM 750 N N . LEU A 1 96 ? 0.111 5.690 -6.211 1.00 92.38 96 LEU A N 1
ATOM 751 C CA . LEU A 1 96 ? 1.290 4.984 -5.685 1.00 92.38 96 LEU A CA 1
ATOM 752 C C . LEU A 1 96 ? 1.981 4.130 -6.758 1.00 92.38 96 LEU A C 1
ATOM 754 O O . LEU A 1 96 ? 3.202 4.172 -6.909 1.00 92.38 96 LEU A O 1
ATOM 758 N N . LEU A 1 97 ? 1.198 3.387 -7.545 1.00 93.19 97 LEU A N 1
ATOM 759 C CA . LEU A 1 97 ? 1.708 2.571 -8.649 1.00 93.19 97 LEU A CA 1
ATOM 760 C C . LEU A 1 97 ? 2.373 3.425 -9.742 1.00 93.19 97 LEU A C 1
ATOM 762 O O . LEU A 1 97 ? 3.436 3.061 -10.248 1.00 93.19 97 LEU A O 1
ATOM 766 N N . LEU A 1 98 ? 1.769 4.560 -10.104 1.00 91.25 98 LEU A N 1
ATOM 767 C CA . LEU A 1 98 ? 2.330 5.488 -11.090 1.00 91.25 98 LEU A CA 1
ATOM 768 C C . LEU A 1 98 ? 3.620 6.144 -10.595 1.00 91.25 98 LEU A C 1
ATOM 770 O O . LEU A 1 98 ? 4.569 6.275 -11.372 1.00 91.25 98 LEU A O 1
ATOM 774 N N . ASP A 1 99 ? 3.669 6.531 -9.324 1.00 90.06 99 ASP A N 1
ATOM 775 C CA . ASP A 1 99 ? 4.835 7.181 -8.734 1.00 90.06 99 ASP A CA 1
ATOM 776 C C . ASP A 1 99 ? 6.011 6.209 -8.619 1.00 90.06 99 ASP A C 1
ATOM 778 O O . ASP A 1 99 ? 7.105 6.538 -9.083 1.00 90.06 99 ASP A O 1
ATOM 782 N N . ALA A 1 100 ? 5.779 4.978 -8.148 1.00 90.38 100 ALA A N 1
ATOM 783 C CA . ALA A 1 100 ? 6.800 3.926 -8.126 1.00 90.38 100 ALA A CA 1
ATOM 784 C C . ALA A 1 100 ? 7.369 3.664 -9.531 1.00 90.38 100 ALA A C 1
ATOM 786 O O . ALA A 1 100 ? 8.582 3.619 -9.746 1.00 90.38 100 ALA A O 1
ATOM 787 N N . LYS A 1 101 ? 6.491 3.571 -10.531 1.00 88.81 101 LYS A N 1
ATOM 788 C CA . LYS A 1 101 ? 6.891 3.381 -11.927 1.00 88.81 101 LYS A CA 1
ATOM 789 C C . LYS A 1 101 ? 7.695 4.563 -12.480 1.00 88.81 101 LYS A C 1
ATOM 791 O O . LYS A 1 101 ? 8.695 4.364 -13.173 1.00 88.81 101 LYS A O 1
ATOM 796 N N . ARG A 1 102 ? 7.281 5.799 -12.183 1.00 86.88 102 ARG A N 1
ATOM 797 C CA . ARG A 1 102 ? 7.967 7.026 -12.622 1.00 86.88 102 ARG A CA 1
ATOM 798 C C . ARG A 1 102 ? 9.363 7.135 -12.012 1.00 86.88 102 ARG A C 1
ATOM 800 O O . ARG A 1 102 ? 10.306 7.445 -12.737 1.00 86.88 102 ARG A O 1
ATOM 807 N N . GLN A 1 103 ? 9.506 6.849 -10.721 1.00 84.69 103 GLN A N 1
ATOM 808 C CA . GLN A 1 103 ? 10.795 6.879 -10.023 1.00 84.69 103 GLN A CA 1
ATOM 809 C C . GLN A 1 103 ? 11.810 5.908 -10.643 1.00 84.69 103 GLN A C 1
ATOM 811 O O . GLN A 1 103 ? 12.980 6.256 -10.831 1.00 84.69 103 GLN A O 1
ATOM 816 N N . LEU A 1 104 ? 11.349 4.721 -11.048 1.00 83.75 104 LEU A N 1
ATOM 817 C CA . LEU A 1 104 ? 12.192 3.734 -11.721 1.00 83.75 104 LEU A CA 1
ATOM 818 C C . LEU A 1 104 ? 12.583 4.182 -13.132 1.00 83.75 104 LEU A C 1
ATOM 820 O O . LEU A 1 104 ? 13.749 4.064 -13.492 1.00 83.75 104 LEU A O 1
ATOM 824 N N . ARG A 1 105 ? 11.662 4.783 -13.897 1.00 75.69 105 ARG A N 1
ATOM 825 C CA . ARG A 1 105 ? 11.960 5.334 -15.233 1.00 75.69 105 ARG A CA 1
ATOM 826 C C . ARG A 1 105 ? 13.010 6.442 -15.215 1.00 75.69 105 ARG A C 1
ATOM 828 O O . ARG A 1 105 ? 13.850 6.489 -16.109 1.00 75.69 105 ARG A O 1
ATOM 835 N N . VAL A 1 106 ? 12.972 7.321 -14.213 1.00 68.69 106 VAL A N 1
ATOM 836 C CA . VAL A 1 106 ? 13.990 8.371 -14.039 1.00 68.69 106 VAL A CA 1
ATOM 837 C C . VAL A 1 106 ? 15.347 7.743 -13.712 1.00 68.69 106 VAL A C 1
ATOM 839 O O . VAL A 1 106 ? 16.357 8.121 -14.301 1.00 68.69 106 VAL A O 1
ATOM 842 N N . SER A 1 107 ? 15.360 6.737 -12.834 1.00 65.44 107 SER A N 1
ATOM 843 C CA . SER A 1 107 ? 16.580 6.043 -12.400 1.00 65.44 107 SER A CA 1
ATOM 844 C C . SER A 1 107 ? 17.210 5.157 -13.481 1.00 65.44 107 SER A C 1
ATOM 846 O O . SER A 1 107 ? 18.419 4.939 -13.469 1.00 65.44 107 SER A O 1
ATOM 848 N N . THR A 1 108 ? 16.416 4.638 -14.422 1.00 62.97 108 THR A N 1
ATOM 849 C CA . THR A 1 108 ? 16.876 3.717 -15.474 1.00 62.97 108 THR A CA 1
ATOM 850 C C . THR A 1 108 ? 16.751 4.301 -16.875 1.00 62.97 108 THR A C 1
ATOM 852 O O . THR A 1 108 ? 16.591 3.547 -17.828 1.00 62.97 108 THR A O 1
ATOM 855 N N . SER A 1 109 ? 16.831 5.623 -17.043 1.00 61.97 109 SER A N 1
ATOM 856 C CA . SER A 1 109 ? 16.628 6.282 -18.347 1.00 61.97 109 SER A CA 1
ATOM 857 C C . SER A 1 109 ? 17.520 5.740 -19.482 1.00 61.97 109 SER A C 1
ATOM 859 O O . SER A 1 109 ? 17.147 5.832 -20.649 1.00 61.97 109 SER A O 1
ATOM 861 N N . ALA A 1 110 ? 18.653 5.109 -19.148 1.00 58.62 110 ALA A N 1
ATOM 862 C CA . ALA A 1 110 ? 19.559 4.451 -20.090 1.00 58.62 110 ALA A CA 1
ATOM 863 C C . ALA A 1 110 ? 19.296 2.941 -20.314 1.00 58.62 110 ALA A C 1
ATOM 865 O O . ALA A 1 110 ? 19.859 2.363 -21.241 1.00 58.62 110 ALA A O 1
ATOM 866 N N . VAL A 1 111 ? 18.463 2.285 -19.495 1.00 70.94 111 VAL A N 1
ATOM 867 C CA . VAL A 1 111 ? 18.219 0.830 -19.524 1.00 70.94 111 VAL A CA 1
ATOM 868 C C . VAL A 1 111 ? 16.723 0.548 -19.654 1.00 70.94 111 VAL A C 1
ATOM 870 O O . VAL A 1 111 ? 15.938 0.832 -18.748 1.00 70.94 111 VAL A O 1
ATOM 873 N N . ARG A 1 112 ? 16.320 -0.070 -20.771 1.00 76.12 112 ARG A N 1
ATOM 874 C CA . ARG A 1 112 ? 14.970 -0.633 -20.904 1.00 76.12 112 ARG A CA 1
ATOM 875 C C . ARG A 1 112 ? 14.862 -1.870 -20.016 1.00 76.12 112 ARG A C 1
ATOM 877 O O . ARG A 1 112 ? 15.455 -2.897 -20.325 1.00 76.12 112 ARG A O 1
ATOM 884 N N . LEU A 1 113 ? 14.119 -1.753 -18.920 1.00 80.62 113 LEU A N 1
ATOM 885 C CA . LEU A 1 113 ? 13.742 -2.892 -18.086 1.00 80.62 113 LEU A CA 1
ATOM 886 C C . LEU A 1 113 ? 12.666 -3.715 -18.798 1.00 80.62 113 LEU A C 1
ATOM 888 O O . LEU A 1 113 ? 11.750 -3.145 -19.395 1.00 80.62 113 LEU A O 1
ATOM 892 N N . SER A 1 114 ? 12.739 -5.040 -18.696 1.00 87.94 114 SER A N 1
ATOM 893 C CA . SER A 1 114 ? 11.603 -5.890 -19.059 1.00 87.94 114 SER A CA 1
ATOM 894 C C . SER A 1 114 ? 10.410 -5.627 -18.130 1.00 87.94 114 SER A C 1
ATOM 896 O O . SER A 1 114 ? 10.571 -5.163 -16.998 1.00 87.94 114 SER A O 1
ATOM 898 N N . VAL A 1 115 ? 9.198 -5.977 -18.573 1.00 87.31 115 VAL A N 1
ATOM 899 C CA . VAL A 1 115 ? 7.973 -5.865 -17.756 1.00 87.31 115 VAL A CA 1
ATOM 900 C C . VAL A 1 115 ? 8.126 -6.576 -16.408 1.00 87.31 115 VAL A C 1
ATOM 902 O O . VAL A 1 115 ? 7.692 -6.057 -15.383 1.00 87.31 115 VAL A O 1
ATOM 905 N N . VAL A 1 116 ? 8.767 -7.749 -16.399 1.00 88.69 116 VAL A N 1
ATOM 906 C CA . VAL A 1 116 ? 8.972 -8.551 -15.185 1.00 88.69 116 VAL A CA 1
ATOM 907 C C . VAL A 1 116 ? 9.953 -7.867 -14.232 1.00 88.69 116 VAL A C 1
ATOM 909 O O . VAL A 1 116 ? 9.690 -7.793 -13.035 1.00 88.69 116 VAL A O 1
ATOM 912 N N . GLU A 1 117 ? 11.056 -7.316 -14.741 1.00 89.50 117 GLU A N 1
ATOM 913 C CA . GLU A 1 117 ? 12.029 -6.592 -13.913 1.00 89.50 117 GLU A CA 1
ATOM 914 C C . GLU A 1 117 ? 11.459 -5.284 -13.365 1.00 89.50 117 GLU A C 1
ATOM 916 O O . GLU A 1 117 ? 11.699 -4.952 -12.203 1.00 89.50 117 GLU A O 1
ATOM 921 N N . LEU A 1 118 ? 10.686 -4.554 -14.174 1.00 90.19 118 LEU A N 1
ATOM 922 C CA . LEU A 1 118 ? 9.990 -3.352 -13.730 1.00 90.19 118 LEU A CA 1
ATOM 923 C C . LEU A 1 118 ? 8.993 -3.690 -12.618 1.00 90.19 118 LEU A C 1
ATOM 925 O O . LEU A 1 118 ? 9.020 -3.052 -11.568 1.00 90.19 118 LEU A O 1
ATOM 929 N N . ALA A 1 119 ? 8.167 -4.721 -12.818 1.00 91.94 119 ALA A N 1
ATOM 930 C CA . ALA A 1 119 ? 7.214 -5.183 -11.815 1.00 91.94 119 ALA A CA 1
ATOM 931 C C . ALA A 1 119 ? 7.916 -5.605 -10.515 1.00 91.94 119 ALA A C 1
ATOM 933 O O . ALA A 1 119 ? 7.488 -5.199 -9.437 1.00 91.94 119 ALA A O 1
ATOM 934 N N . LYS A 1 120 ? 9.033 -6.340 -10.603 1.00 92.25 120 LYS A N 1
ATOM 935 C CA . LYS A 1 120 ? 9.819 -6.736 -9.428 1.00 92.25 120 LYS A CA 1
ATOM 936 C C . LYS A 1 120 ? 10.335 -5.522 -8.655 1.00 92.25 120 LYS A C 1
ATOM 938 O O . LYS A 1 120 ? 10.106 -5.421 -7.460 1.00 92.25 120 LYS A O 1
ATOM 943 N N . ARG A 1 121 ? 10.949 -4.552 -9.337 1.00 91.12 121 ARG A N 1
ATOM 944 C CA . ARG A 1 121 ? 11.460 -3.337 -8.677 1.00 91.12 121 ARG A CA 1
ATOM 945 C C . ARG A 1 121 ? 10.349 -2.475 -8.076 1.00 91.12 121 ARG A C 1
ATOM 947 O O . ARG A 1 121 ? 10.543 -1.874 -7.024 1.00 91.12 121 ARG A O 1
ATOM 954 N N . MET A 1 122 ? 9.188 -2.406 -8.730 1.00 93.19 122 MET A N 1
ATOM 955 C CA . MET A 1 122 ? 8.010 -1.741 -8.168 1.00 93.19 122 MET A CA 1
ATOM 956 C C . MET A 1 122 ? 7.520 -2.457 -6.906 1.00 93.19 122 MET A C 1
ATOM 958 O O . MET A 1 122 ? 7.188 -1.790 -5.929 1.00 93.19 122 MET A O 1
ATOM 962 N N . MET A 1 123 ? 7.505 -3.793 -6.914 1.00 93.88 123 MET A N 1
ATOM 963 C CA . MET A 1 123 ? 7.154 -4.604 -5.748 1.00 93.88 123 MET A CA 1
ATOM 964 C C . MET A 1 123 ? 8.130 -4.364 -4.598 1.00 93.88 123 MET A C 1
ATOM 966 O O . MET A 1 123 ? 7.683 -4.057 -3.497 1.00 93.88 123 MET A O 1
ATOM 970 N N . ASP A 1 124 ? 9.437 -4.394 -4.856 1.00 91.38 124 ASP A N 1
ATOM 971 C CA . ASP A 1 124 ? 10.469 -4.137 -3.842 1.00 91.38 124 ASP A CA 1
ATOM 972 C C . ASP A 1 124 ? 10.309 -2.733 -3.225 1.00 91.38 124 ASP A C 1
ATOM 974 O O . ASP A 1 124 ? 10.394 -2.559 -2.011 1.00 91.38 124 ASP A O 1
ATOM 978 N N . SER A 1 125 ? 10.001 -1.725 -4.049 1.00 91.25 125 SER A N 1
ATOM 979 C CA . SER A 1 125 ? 9.813 -0.347 -3.581 1.00 91.25 125 SER A CA 1
ATOM 980 C C . SER A 1 125 ? 8.529 -0.145 -2.774 1.00 91.25 125 SER A C 1
ATOM 982 O O . SER A 1 125 ? 8.534 0.610 -1.802 1.00 91.25 125 SER A O 1
ATOM 984 N N . LEU A 1 126 ? 7.413 -0.745 -3.195 1.00 93.69 126 LEU A N 1
ATOM 985 C CA . LEU A 1 126 ? 6.111 -0.511 -2.566 1.00 93.69 126 LEU A CA 1
ATOM 986 C C . LEU A 1 126 ? 5.903 -1.399 -1.339 1.00 93.69 126 LEU A C 1
ATOM 988 O O . LEU A 1 126 ? 5.366 -0.926 -0.339 1.00 93.69 126 LEU A O 1
ATOM 992 N N . SER A 1 127 ? 6.349 -2.656 -1.394 1.00 92.12 127 SER A N 1
ATOM 993 C CA . SER A 1 127 ? 6.176 -3.626 -0.303 1.00 92.12 127 SER A CA 1
ATOM 994 C C . SER A 1 127 ? 6.912 -3.221 0.975 1.00 92.12 127 SER A C 1
ATOM 996 O O . SER A 1 127 ? 6.545 -3.671 2.054 1.00 92.12 127 SER A O 1
ATOM 998 N N . ALA A 1 128 ? 7.881 -2.305 0.883 1.00 88.94 128 ALA A N 1
ATOM 999 C CA . ALA A 1 128 ? 8.562 -1.713 2.028 1.00 88.94 128 ALA A CA 1
ATOM 1000 C C . ALA A 1 128 ? 7.651 -0.858 2.931 1.00 88.94 128 ALA A C 1
ATOM 1002 O O . ALA A 1 128 ? 7.991 -0.633 4.087 1.00 88.94 128 ALA A O 1
ATOM 1003 N N . ASN A 1 129 ? 6.502 -0.380 2.451 1.00 90.75 129 ASN A N 1
ATOM 1004 C CA . ASN A 1 129 ? 5.596 0.450 3.262 1.00 90.75 129 ASN A CA 1
ATOM 1005 C C . ASN A 1 129 ? 4.127 0.048 3.120 1.00 90.75 129 ASN A C 1
ATOM 1007 O O . ASN A 1 129 ? 3.333 0.284 4.031 1.00 90.75 129 ASN A O 1
ATOM 1011 N N . TYR A 1 130 ? 3.764 -0.572 1.999 1.00 94.06 130 TYR A N 1
ATOM 1012 C CA . TYR A 1 130 ? 2.381 -0.811 1.623 1.00 94.06 130 TYR A CA 1
ATOM 1013 C C . TYR A 1 130 ? 2.101 -2.285 1.381 1.00 94.06 130 TYR A C 1
ATOM 1015 O O . TYR A 1 130 ? 2.967 -3.035 0.934 1.00 94.06 130 TYR A O 1
ATOM 1023 N N . TRP A 1 131 ? 0.857 -2.683 1.623 1.00 93.56 131 TRP A N 1
ATOM 1024 C CA . TRP A 1 131 ? 0.371 -4.007 1.264 1.00 93.56 131 TRP A CA 1
ATOM 1025 C C . TRP A 1 131 ? -1.128 -3.984 0.978 1.00 93.56 131 TRP A C 1
ATOM 1027 O O . TRP A 1 131 ? -1.891 -3.302 1.656 1.00 93.56 131 TRP A O 1
ATOM 1037 N N . TRP A 1 132 ? -1.574 -4.740 -0.022 1.00 91.94 132 TRP A N 1
ATOM 1038 C CA . TRP A 1 132 ? -2.995 -4.995 -0.249 1.00 91.94 132 TRP A CA 1
ATOM 1039 C C . TRP A 1 132 ? -3.209 -6.309 -0.999 1.00 91.94 132 TRP A C 1
ATOM 1041 O O . TRP A 1 132 ? -2.325 -6.809 -1.698 1.00 91.94 132 TRP A O 1
ATOM 1051 N N . ILE A 1 133 ? -4.420 -6.856 -0.893 1.00 89.0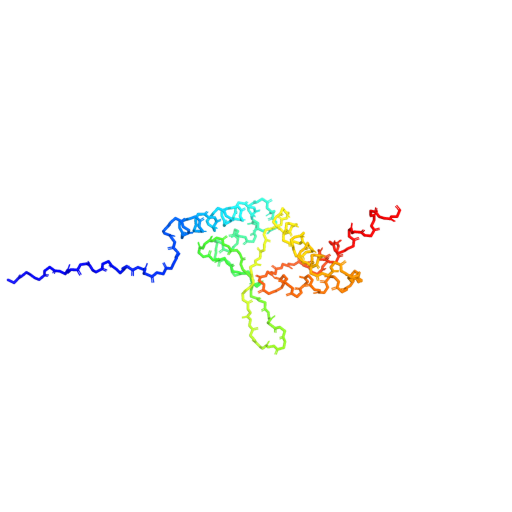6 133 ILE A N 1
ATOM 1052 C CA . ILE A 1 133 ? -4.809 -8.051 -1.646 1.00 89.06 133 ILE A CA 1
ATOM 1053 C C . ILE A 1 133 ? -4.759 -7.737 -3.145 1.00 89.06 133 ILE A C 1
ATOM 1055 O O . ILE A 1 133 ? -5.417 -6.810 -3.611 1.00 89.06 133 ILE A O 1
ATOM 1059 N N . GLY A 1 134 ? -4.000 -8.533 -3.901 1.00 90.75 134 GLY A N 1
ATOM 1060 C CA . GLY A 1 134 ? -3.851 -8.365 -5.350 1.00 90.75 134 GLY A CA 1
ATOM 1061 C C . GLY A 1 134 ? -2.749 -7.391 -5.781 1.00 90.75 134 GLY A C 1
ATOM 1062 O O . GLY A 1 134 ? -2.623 -7.135 -6.976 1.00 90.75 134 GLY A O 1
ATOM 1063 N N . MET A 1 135 ? -1.922 -6.902 -4.851 1.00 93.50 135 MET A N 1
ATOM 1064 C CA . MET A 1 135 ? -0.819 -5.972 -5.128 1.00 93.50 135 MET A CA 1
ATOM 1065 C C . MET A 1 135 ? 0.088 -6.403 -6.286 1.00 93.50 13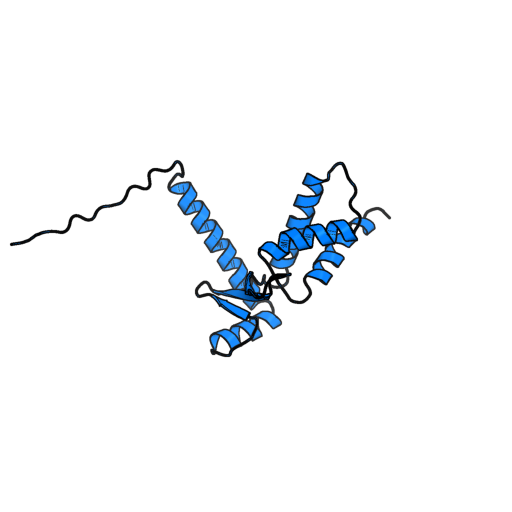5 MET A C 1
ATOM 1067 O O . MET A 1 135 ? 0.342 -5.611 -7.190 1.00 93.50 135 MET A O 1
ATOM 1071 N N . GLU A 1 136 ? 0.513 -7.665 -6.323 1.00 93.50 136 GLU A N 1
ATOM 1072 C CA . GLU A 1 136 ? 1.358 -8.190 -7.406 1.00 93.50 136 GLU A CA 1
ATOM 1073 C C . GLU A 1 136 ? 0.682 -8.099 -8.780 1.00 93.50 136 GLU A C 1
ATOM 1075 O O . GLU A 1 136 ? 1.309 -7.730 -9.775 1.00 93.50 136 GLU A O 1
ATOM 1080 N N . LYS A 1 137 ? -0.622 -8.393 -8.838 1.00 93.38 137 LYS A N 1
ATOM 1081 C CA . LYS A 1 137 ? -1.414 -8.325 -10.070 1.00 93.38 137 LYS A CA 1
ATOM 1082 C C . LYS A 1 137 ? -1.554 -6.883 -10.549 1.00 93.38 137 LYS A C 1
ATOM 1084 O O . LYS A 1 137 ? -1.400 -6.628 -11.745 1.00 93.38 137 LYS A O 1
ATOM 1089 N N . ASP A 1 138 ? -1.813 -5.953 -9.634 1.00 93.69 138 ASP A N 1
ATOM 1090 C CA . ASP A 1 138 ? -1.938 -4.528 -9.950 1.00 93.69 138 ASP A CA 1
ATOM 1091 C C . ASP A 1 138 ? -0.609 -3.949 -10.450 1.00 93.69 138 ASP A C 1
ATOM 1093 O O . ASP A 1 138 ? -0.582 -3.225 -11.448 1.00 93.69 138 ASP A O 1
ATOM 1097 N N . ILE A 1 139 ? 0.505 -4.322 -9.812 1.00 94.00 139 ILE A N 1
ATOM 1098 C CA . ILE A 1 139 ? 1.856 -3.934 -10.230 1.00 94.00 139 ILE A CA 1
ATOM 1099 C C . ILE A 1 139 ? 2.172 -4.488 -11.619 1.00 94.00 139 ILE A C 1
ATOM 1101 O O . ILE A 1 139 ? 2.616 -3.739 -12.490 1.00 94.00 139 ILE A O 1
ATOM 1105 N N . LEU A 1 140 ? 1.905 -5.773 -11.863 1.00 93.00 140 LEU A N 1
ATOM 1106 C CA . LEU A 1 140 ? 2.143 -6.390 -13.167 1.00 93.00 140 LEU A CA 1
ATOM 1107 C C . LEU A 1 140 ? 1.289 -5.741 -14.264 1.00 93.00 140 LEU A C 1
ATOM 1109 O O . LEU A 1 140 ? 1.781 -5.484 -15.363 1.00 93.00 140 LEU A O 1
ATOM 1113 N N . SER A 1 141 ? 0.022 -5.442 -13.967 1.00 92.69 141 SER A N 1
ATOM 1114 C CA . SER A 1 141 ? -0.862 -4.721 -14.885 1.00 92.69 141 SER A CA 1
ATOM 1115 C C . SER A 1 141 ? -0.330 -3.319 -15.186 1.00 92.69 141 SER A C 1
ATOM 1117 O O . SER A 1 141 ? -0.310 -2.912 -16.344 1.00 92.69 141 SER A O 1
ATOM 1119 N N . MET A 1 142 ? 0.134 -2.590 -14.168 1.00 91.69 142 MET A N 1
ATOM 1120 C CA . MET A 1 142 ? 0.715 -1.257 -14.329 1.00 91.69 142 MET A CA 1
ATOM 1121 C C . MET A 1 142 ? 2.018 -1.296 -15.139 1.00 91.69 142 MET A C 1
ATOM 1123 O O . MET A 1 142 ? 2.242 -0.431 -15.986 1.00 91.69 142 MET A O 1
ATOM 1127 N N . ALA A 1 143 ? 2.873 -2.297 -14.929 1.00 89.19 143 ALA A N 1
ATOM 1128 C CA . ALA A 1 143 ? 4.121 -2.454 -15.672 1.00 89.19 143 ALA A CA 1
ATOM 1129 C C . ALA A 1 143 ? 3.879 -2.679 -17.178 1.00 89.19 143 ALA A C 1
ATOM 1131 O O . ALA A 1 143 ? 4.626 -2.144 -17.992 1.00 89.19 143 ALA A O 1
ATOM 1132 N N . ARG A 1 144 ? 2.803 -3.388 -17.553 1.00 88.44 144 ARG A N 1
ATOM 1133 C CA . ARG A 1 144 ? 2.439 -3.670 -18.958 1.00 88.44 144 ARG A CA 1
ATOM 1134 C C . ARG A 1 144 ? 1.910 -2.466 -19.738 1.00 88.44 144 ARG A C 1
ATOM 1136 O O . ARG A 1 144 ? 2.075 -2.423 -20.949 1.00 88.44 144 ARG A O 1
ATOM 1143 N N . GLN A 1 145 ? 1.304 -1.484 -19.067 1.00 81.81 145 GLN A N 1
ATOM 1144 C CA . GLN A 1 145 ? 0.604 -0.365 -19.722 1.00 81.81 145 GLN A CA 1
ATOM 1145 C C . GLN A 1 145 ? 1.478 0.539 -20.621 1.00 81.81 145 GLN A C 1
ATOM 1147 O O . GLN A 1 145 ? 0.935 1.418 -21.279 1.00 81.81 145 GLN A O 1
ATOM 1152 N N . ASP A 1 146 ? 2.805 0.367 -20.664 1.00 61.94 146 ASP A N 1
ATOM 1153 C CA . ASP A 1 146 ? 3.674 1.142 -21.566 1.00 61.94 146 ASP A CA 1
ATOM 1154 C C . ASP A 1 146 ? 3.990 0.472 -22.905 1.00 61.94 146 ASP A C 1
ATOM 1156 O O . ASP A 1 146 ? 4.426 1.175 -23.815 1.00 61.94 146 ASP A O 1
ATOM 1160 N N . ASP A 1 147 ? 3.796 -0.843 -23.045 1.00 52.28 147 ASP A N 1
ATOM 1161 C CA . ASP A 1 147 ? 4.068 -1.521 -24.323 1.00 52.28 147 ASP A CA 1
ATOM 1162 C C . ASP A 1 147 ? 2.992 -1.204 -25.380 1.00 52.28 147 ASP A C 1
ATOM 1164 O O . ASP A 1 147 ? 3.261 -1.240 -26.578 1.00 52.28 147 ASP A O 1
ATOM 1168 N N . GLU A 1 148 ? 1.785 -0.811 -24.958 1.00 44.56 148 GLU A N 1
ATOM 1169 C CA . GLU A 1 148 ? 0.657 -0.552 -25.866 1.00 44.56 148 GLU A CA 1
ATOM 1170 C C . GLU A 1 148 ? 0.682 0.828 -26.545 1.00 44.56 148 GLU A C 1
ATOM 1172 O O . GLU A 1 148 ? -0.057 1.044 -27.498 1.00 44.56 148 GLU A O 1
ATOM 1177 N N . VAL A 1 149 ? 1.529 1.771 -26.113 1.00 43.88 149 VAL A N 1
ATOM 1178 C CA . VAL A 1 149 ? 1.606 3.118 -26.730 1.00 43.88 149 VAL A CA 1
ATOM 1179 C C . VAL A 1 149 ? 2.619 3.168 -27.890 1.00 43.88 149 VAL A C 1
ATOM 1181 O O . VAL A 1 149 ? 2.769 4.195 -28.547 1.00 43.88 149 VAL A O 1
ATOM 1184 N N . LEU A 1 150 ? 3.317 2.062 -28.167 1.00 39.84 150 LEU A N 1
ATOM 1185 C CA . LEU A 1 150 ? 4.339 1.971 -29.219 1.00 39.84 150 LEU A CA 1
ATOM 1186 C C . LEU A 1 150 ? 4.072 0.869 -30.264 1.00 39.84 150 LEU A C 1
ATOM 1188 O O . LEU A 1 150 ? 4.990 0.544 -31.018 1.00 39.84 150 LEU A O 1
ATOM 1192 N N . SER A 1 151 ? 2.856 0.312 -30.319 1.00 35.88 151 SER A N 1
ATOM 1193 C CA . SER A 1 151 ? 2.442 -0.663 -31.347 1.00 35.88 151 SER A CA 1
ATOM 1194 C C . SER A 1 151 ? 1.515 -0.051 -32.391 1.00 35.88 151 SER A C 1
ATOM 1196 O O . SER A 1 151 ? 0.617 0.723 -31.993 1.00 35.88 151 SER A O 1
#

pLDDT: mean 75.16, std 18.67, range [34.5, 94.06]

Radius of gyration: 20.92 Å; chains: 1; bounding box: 37×44×82 Å

Secondary structure (DSSP, 8-state):
-------------SS--HHHHHHHHHHHHHHHHHHHHHHHH-HHHHHHHHHHHTT--BTTEEE-TTS-EEEEEEPTTSS-EEEEE-PPTTHHHHHHHHHHHHHHHHHTTTS---HHHHHHHHHHHHHTTB--TTHHHHHHHHHHTTGGG--